Protein AF-A0A6B3GTM3-F1 (afdb_monomer)

Secondary structure (DSSP, 8-state):
-HHHHHHHHHHHHHHHHHSSS-HHHHHHHHHHHHHHHHHH-HHHHHHHHTS---HHHHHHHHHHHHHHHHHHHHHHHHHHHTTSS-S--HHHHHHHHHHHHHHHHHS--

Radius of gyration: 14.04 Å; Cα contacts (8 Å, |Δi|>4): 93; chains: 1; bounding box: 33×25×39 Å

Solvent-accessible surface area (backbone atoms only — not comparable to full-atom values): 6031 Å² total; per-residue (Å²): 109,68,67,63,56,54,47,54,54,51,52,53,40,46,55,46,51,72,44,90,76,55,44,69,57,23,52,51,51,35,52,48,55,52,51,52,51,29,71,75,36,50,68,59,41,33,60,68,73,68,49,92,62,58,70,70,55,48,53,50,46,54,55,49,54,52,52,54,24,52,57,45,16,54,39,43,46,49,17,36,75,68,70,75,35,78,90,71,60,26,67,60,52,14,46,48,51,56,48,51,54,54,49,61,71,51,64,88,119

Mean predicted aligned error: 3.66 Å

pLDDT: mean 90.14, std 8.79, range [47.72, 98.44]

Structure (mmCIF, N/CA/C/O backbone):
data_AF-A0A6B3GTM3-F1
#
_entry.id   AF-A0A6B3GTM3-F1
#
loop_
_atom_site.group_PDB
_atom_site.id
_atom_site.type_symbol
_atom_site.label_atom_id
_atom_site.label_alt_id
_atom_site.label_comp_id
_atom_site.label_asym_id
_atom_site.label_entity_id
_atom_site.label_seq_id
_atom_site.pdbx_PDB_ins_code
_atom_site.Cartn_x
_atom_site.Cartn_y
_atom_site.Cartn_z
_atom_site.occupancy
_atom_site.B_iso_or_equiv
_atom_site.auth_seq_id
_atom_site.auth_comp_id
_atom_site.auth_asym_id
_atom_site.auth_atom_id
_atom_site.pdbx_PDB_model_num
ATOM 1 N N . VAL A 1 1 ? 11.248 -11.165 -12.992 1.00 77.75 1 VAL A N 1
ATOM 2 C CA . VAL A 1 1 ? 11.908 -10.443 -11.873 1.00 77.75 1 VAL A CA 1
ATOM 3 C C . VAL A 1 1 ? 10.952 -9.477 -11.180 1.00 77.75 1 VAL A C 1
ATOM 5 O O . VAL A 1 1 ? 10.712 -9.688 -10.000 1.00 77.75 1 VAL A O 1
ATOM 8 N N . PHE A 1 2 ? 10.333 -8.525 -11.900 1.00 82.25 2 PHE A N 1
ATOM 9 C CA . PHE A 1 2 ? 9.343 -7.572 -11.356 1.00 82.25 2 PHE A CA 1
ATOM 10 C C . PHE A 1 2 ? 8.326 -8.216 -10.403 1.00 82.25 2 PHE A C 1
ATOM 12 O O . PHE A 1 2 ? 8.297 -7.878 -9.227 1.00 82.25 2 PHE A O 1
ATOM 19 N N . ARG A 1 3 ? 7.561 -9.212 -10.880 1.00 85.38 3 ARG A N 1
ATOM 20 C CA . ARG A 1 3 ? 6.511 -9.875 -10.087 1.00 85.38 3 ARG A CA 1
ATOM 21 C C . ARG A 1 3 ? 7.033 -10.456 -8.771 1.00 85.38 3 ARG A C 1
ATOM 23 O O . ARG A 1 3 ? 6.358 -10.359 -7.762 1.00 85.38 3 ARG A O 1
ATOM 30 N N . ARG A 1 4 ? 8.237 -11.037 -8.767 1.00 86.31 4 ARG A N 1
ATOM 31 C CA . ARG A 1 4 ? 8.841 -11.620 -7.559 1.00 86.31 4 ARG A CA 1
ATOM 32 C C . ARG A 1 4 ? 9.225 -10.541 -6.546 1.00 86.31 4 ARG A C 1
ATOM 34 O O . ARG A 1 4 ? 8.990 -10.729 -5.360 1.00 86.31 4 ARG A O 1
ATOM 41 N N . ALA A 1 5 ? 9.803 -9.434 -7.015 1.00 82.44 5 ALA A N 1
ATOM 42 C CA . ALA A 1 5 ? 10.131 -8.298 -6.158 1.00 82.44 5 ALA A CA 1
ATOM 43 C C . ALA A 1 5 ? 8.853 -7.655 -5.597 1.00 82.44 5 ALA A C 1
ATOM 45 O O . ALA A 1 5 ? 8.724 -7.514 -4.390 1.00 82.44 5 ALA A O 1
ATOM 46 N N . ALA A 1 6 ? 7.871 -7.373 -6.455 1.00 84.38 6 ALA A N 1
ATOM 47 C CA . ALA A 1 6 ? 6.601 -6.779 -6.054 1.00 84.38 6 ALA A CA 1
ATOM 48 C C . ALA A 1 6 ? 5.771 -7.688 -5.127 1.00 84.38 6 ALA A C 1
ATOM 50 O O . ALA A 1 6 ? 5.130 -7.190 -4.209 1.00 84.38 6 ALA A O 1
ATOM 51 N N . GLN A 1 7 ? 5.800 -9.012 -5.321 1.00 89.56 7 GLN A N 1
ATOM 52 C CA . GLN A 1 7 ? 5.119 -9.953 -4.425 1.00 89.56 7 GLN A CA 1
ATOM 53 C C . GLN A 1 7 ? 5.694 -9.890 -3.017 1.00 89.56 7 GLN A C 1
ATOM 55 O O . GLN A 1 7 ? 4.939 -9.718 -2.072 1.00 89.56 7 GLN A O 1
ATOM 60 N N . ARG A 1 8 ? 7.024 -9.908 -2.895 1.00 86.94 8 ARG A N 1
ATOM 61 C CA . ARG A 1 8 ? 7.686 -9.774 -1.598 1.00 86.94 8 ARG A CA 1
ATOM 62 C C . ARG A 1 8 ? 7.294 -8.482 -0.875 1.00 86.94 8 ARG A C 1
ATOM 64 O O . ARG A 1 8 ? 7.153 -8.496 0.340 1.00 86.94 8 ARG A O 1
ATOM 71 N N . GLU A 1 9 ? 7.125 -7.382 -1.607 1.00 85.69 9 GLU A N 1
ATOM 72 C CA . GLU A 1 9 ? 6.689 -6.108 -1.022 1.00 85.69 9 GLU A CA 1
ATOM 73 C C . GLU A 1 9 ? 5.242 -6.158 -0.506 1.00 85.69 9 GLU A C 1
ATOM 75 O O . GLU A 1 9 ? 4.965 -5.647 0.576 1.00 85.69 9 GLU A O 1
ATOM 80 N N . VAL A 1 10 ? 4.328 -6.812 -1.233 1.00 89.69 10 VAL A N 1
ATOM 81 C CA . VAL A 1 10 ? 2.952 -7.044 -0.753 1.00 89.69 10 VAL A CA 1
ATOM 82 C C . VAL A 1 10 ? 2.938 -7.932 0.480 1.00 89.69 10 VAL A C 1
ATOM 84 O O . VAL A 1 10 ? 2.239 -7.602 1.431 1.00 89.69 10 VAL A O 1
ATOM 87 N N . ASP A 1 11 ? 3.704 -9.022 0.472 1.00 92.62 11 ASP A N 1
ATOM 88 C CA . ASP A 1 11 ? 3.718 -9.991 1.571 1.00 92.62 11 ASP A CA 1
ATOM 89 C C . ASP A 1 11 ? 4.199 -9.326 2.867 1.00 92.62 11 ASP A C 1
ATOM 91 O O . ASP A 1 11 ? 3.536 -9.410 3.895 1.00 92.62 11 ASP A O 1
ATOM 95 N N . VAL A 1 12 ? 5.295 -8.564 2.795 1.00 91.19 12 VAL A N 1
ATOM 96 C CA . VAL A 1 12 ? 5.831 -7.838 3.956 1.00 91.19 12 VAL A CA 1
ATOM 97 C C . VAL A 1 12 ? 4.849 -6.776 4.446 1.00 91.19 12 VAL A C 1
ATOM 99 O O . VAL A 1 12 ? 4.697 -6.597 5.653 1.00 91.19 12 VAL A O 1
ATOM 102 N N . LEU A 1 13 ? 4.198 -6.039 3.539 1.00 91.56 13 LEU A N 1
ATOM 103 C CA . LEU A 1 13 ? 3.189 -5.070 3.962 1.00 91.56 13 LEU A CA 1
ATOM 104 C C . LEU A 1 13 ? 2.031 -5.777 4.676 1.00 91.56 13 LEU A C 1
ATOM 106 O O . LEU A 1 13 ? 1.577 -5.285 5.706 1.00 91.56 13 LEU A O 1
ATOM 110 N N . GLY A 1 14 ? 1.586 -6.919 4.146 1.00 94.00 14 GLY A N 1
ATOM 111 C CA . GLY A 1 14 ? 0.564 -7.761 4.759 1.00 94.00 14 GLY A CA 1
ATOM 112 C C . GLY A 1 14 ? 0.935 -8.140 6.188 1.00 94.00 14 GLY A C 1
ATOM 113 O O . GLY A 1 14 ? 0.199 -7.800 7.105 1.00 94.00 14 GLY A O 1
ATOM 114 N N . GLU A 1 15 ? 2.126 -8.706 6.397 1.00 94.88 15 GLU A N 1
ATOM 115 C CA . GLU A 1 15 ? 2.627 -9.081 7.731 1.00 94.88 15 GLU A CA 1
ATOM 116 C C . GLU A 1 15 ? 2.602 -7.909 8.730 1.00 94.88 15 GLU A C 1
ATOM 118 O O . GLU A 1 15 ? 2.243 -8.069 9.895 1.00 94.88 15 GLU A O 1
ATOM 123 N N . VAL A 1 16 ? 2.972 -6.705 8.285 1.00 94.75 16 VAL A N 1
ATOM 124 C CA . VAL A 1 16 ? 3.017 -5.509 9.143 1.00 94.75 16 VAL A CA 1
ATOM 125 C C . VAL A 1 16 ? 1.620 -4.999 9.496 1.00 94.75 16 VAL A C 1
ATOM 127 O O . VAL A 1 16 ? 1.402 -4.531 10.618 1.00 94.75 16 VAL A O 1
ATOM 130 N N . LEU A 1 17 ? 0.694 -5.060 8.539 1.00 95.69 17 LEU A N 1
ATOM 131 C CA . LEU A 1 17 ? -0.680 -4.582 8.686 1.00 95.69 17 LEU A CA 1
ATOM 132 C C . LEU A 1 17 ? -1.578 -5.586 9.426 1.00 95.69 17 LEU A C 1
ATOM 134 O O . LEU A 1 17 ? -2.484 -5.169 10.142 1.00 95.69 17 LEU A O 1
ATOM 138 N N . GLU 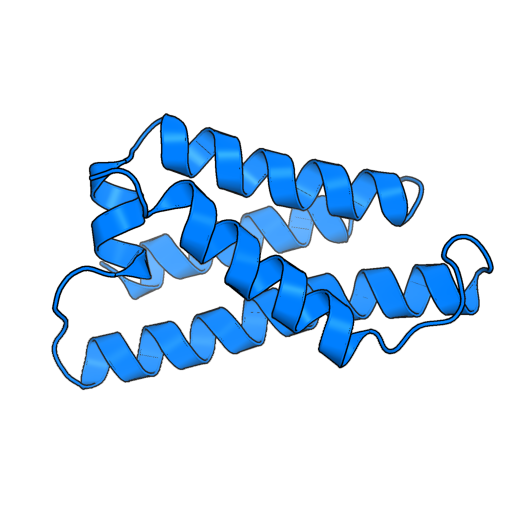A 1 18 ? -1.292 -6.882 9.317 1.00 94.12 18 GLU A N 1
ATOM 139 C CA . GLU A 1 18 ? -1.947 -7.965 10.067 1.00 94.12 18 GLU A CA 1
ATOM 140 C C . GLU A 1 18 ? -1.357 -8.163 11.473 1.00 94.12 18 GLU A C 1
ATOM 142 O O . GLU A 1 18 ? -1.938 -8.870 12.294 1.00 94.12 18 GLU A O 1
ATOM 147 N N . GLY A 1 19 ? -0.212 -7.539 11.765 1.00 91.62 19 GLY A N 1
ATOM 148 C CA . GLY A 1 19 ? 0.435 -7.610 13.073 1.00 91.62 19 GLY A CA 1
ATOM 149 C C . GLY A 1 19 ? -0.384 -6.981 14.206 1.00 91.62 19 GLY A C 1
ATOM 150 O O . GLY A 1 19 ? -1.419 -6.357 13.998 1.00 91.62 19 GLY A O 1
ATOM 151 N N . GLU A 1 20 ? 0.110 -7.104 15.435 1.00 90.69 20 GLU A N 1
ATOM 152 C CA . GLU A 1 20 ? -0.574 -6.596 16.629 1.00 90.69 20 GLU A CA 1
ATOM 153 C C . GLU A 1 20 ? -0.480 -5.067 16.771 1.00 90.69 20 GLU A C 1
ATOM 155 O O . GLU A 1 20 ? 0.513 -4.443 16.373 1.00 90.69 20 GLU A O 1
ATOM 160 N N . GLY A 1 21 ? -1.481 -4.461 17.414 1.00 92.19 21 GLY A N 1
ATOM 161 C CA . GLY A 1 21 ? -1.486 -3.048 17.800 1.00 92.19 21 GLY A CA 1
ATOM 162 C C . GLY A 1 21 ? -2.644 -2.248 17.210 1.00 92.19 21 GLY A C 1
ATOM 163 O O . GLY A 1 21 ? -3.492 -2.773 16.490 1.00 92.19 21 GLY A O 1
ATOM 164 N N . ASP A 1 22 ? -2.669 -0.957 17.533 1.00 95.25 22 ASP A N 1
ATOM 165 C CA . ASP A 1 22 ? -3.700 -0.036 17.061 1.00 95.25 22 ASP A CA 1
ATOM 166 C C . ASP A 1 22 ? -3.660 0.122 15.520 1.00 95.25 22 ASP A C 1
ATOM 168 O O . ASP A 1 22 ? -2.572 0.142 14.930 1.00 95.25 22 ASP A O 1
ATOM 172 N N . PRO A 1 23 ? -4.815 0.232 14.835 1.00 97.38 23 PRO A N 1
ATOM 173 C CA . PRO A 1 23 ? -4.889 0.464 13.394 1.00 97.38 23 PRO A CA 1
ATOM 174 C C . PRO A 1 23 ? -4.036 1.640 12.904 1.00 97.38 23 PRO A C 1
ATOM 176 O O . PRO A 1 23 ? -3.361 1.510 11.882 1.00 97.38 23 PRO A O 1
ATOM 179 N N . ALA A 1 24 ? -3.994 2.767 13.625 1.00 96.25 24 ALA A N 1
ATOM 180 C CA . ALA A 1 24 ? -3.180 3.918 13.236 1.00 96.25 24 ALA A CA 1
ATOM 181 C C . ALA A 1 24 ? -1.680 3.587 13.279 1.00 96.25 24 ALA A C 1
ATOM 183 O O . ALA A 1 24 ? -0.933 3.942 12.361 1.00 96.25 24 ALA A O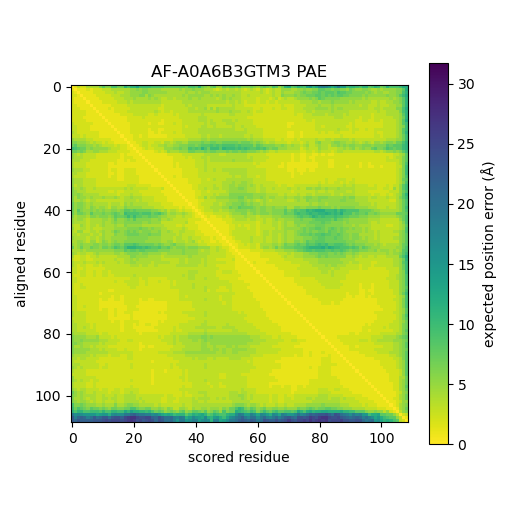 1
ATOM 184 N N . ASP A 1 25 ? -1.241 2.848 14.301 1.00 96.62 25 ASP A N 1
ATOM 185 C CA . ASP A 1 25 ? 0.142 2.386 14.416 1.00 96.62 25 ASP A CA 1
ATOM 186 C C . ASP A 1 25 ? 0.511 1.387 13.320 1.00 96.62 25 ASP A C 1
ATOM 188 O O . ASP A 1 25 ? 1.594 1.479 12.736 1.00 96.62 25 ASP A O 1
ATOM 192 N N . ARG A 1 26 ? -0.388 0.454 12.994 1.00 97.38 26 ARG A N 1
ATOM 193 C CA . ARG A 1 26 ? -0.187 -0.504 11.897 1.00 97.38 26 ARG A CA 1
ATOM 194 C C . ARG A 1 26 ? -0.055 0.212 10.559 1.00 97.38 26 ARG A C 1
ATOM 196 O O . ARG A 1 26 ? 0.916 -0.036 9.845 1.00 97.38 26 ARG A O 1
ATOM 203 N N . LEU A 1 27 ? -0.942 1.166 10.264 1.00 96.94 27 LEU A N 1
ATOM 204 C CA . LEU A 1 27 ? -0.851 2.009 9.068 1.00 96.94 27 LEU A CA 1
ATOM 205 C C . LEU A 1 27 ? 0.483 2.762 9.017 1.00 96.94 27 LEU A C 1
ATOM 207 O O . LEU A 1 27 ? 1.182 2.691 8.005 1.00 96.94 27 LEU A O 1
ATOM 211 N N . ARG A 1 28 ? 0.882 3.417 10.116 1.00 95.81 28 ARG A N 1
ATOM 212 C CA . ARG A 1 28 ? 2.161 4.136 10.221 1.00 95.81 28 ARG A CA 1
ATOM 213 C C . ARG A 1 28 ? 3.352 3.218 9.936 1.00 95.81 28 ARG A C 1
ATOM 215 O O . ARG A 1 28 ? 4.206 3.577 9.126 1.00 95.81 28 ARG A O 1
ATOM 222 N N . ARG A 1 29 ? 3.402 2.031 10.551 1.00 95.44 29 ARG A N 1
ATOM 223 C CA . ARG A 1 29 ? 4.466 1.037 10.309 1.00 95.44 29 ARG A CA 1
ATOM 224 C C . ARG A 1 29 ? 4.465 0.540 8.863 1.00 95.44 29 ARG A C 1
ATOM 226 O O . ARG A 1 29 ? 5.533 0.373 8.282 1.00 95.44 29 ARG A O 1
ATOM 233 N N . GLY A 1 30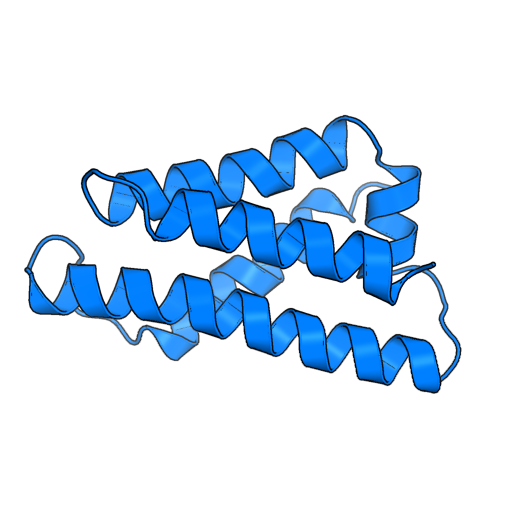 ? 3.289 0.348 8.264 1.00 93.94 30 GLY A N 1
ATOM 234 C CA . GLY A 1 30 ? 3.160 -0.022 6.854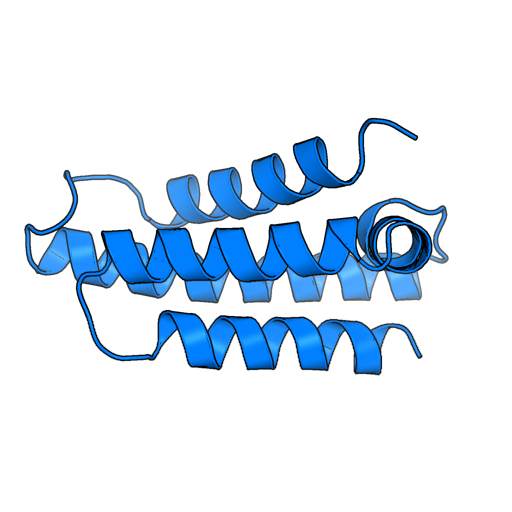 1.00 93.94 30 GLY A CA 1
ATOM 235 C C . GLY A 1 30 ? 3.781 1.022 5.920 1.00 93.94 30 GLY A C 1
ATOM 236 O O . GLY A 1 30 ? 4.557 0.673 5.028 1.00 93.94 30 GLY A O 1
ATOM 237 N N . VAL A 1 31 ? 3.514 2.310 6.168 1.00 93.06 31 VAL A N 1
ATOM 238 C CA . VAL A 1 31 ? 4.149 3.418 5.432 1.00 93.06 31 VAL A CA 1
ATOM 239 C C . VAL A 1 31 ? 5.663 3.443 5.655 1.00 93.06 31 VAL A C 1
ATOM 241 O O . VAL A 1 31 ? 6.423 3.584 4.69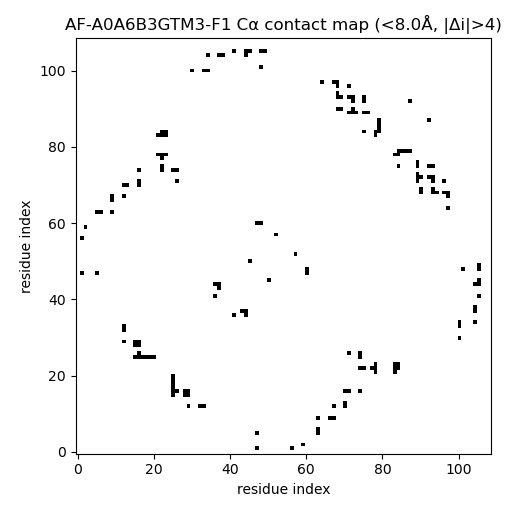8 1.00 93.06 31 VAL A O 1
ATOM 244 N N . GLU A 1 32 ? 6.113 3.267 6.898 1.00 91.94 32 GLU A N 1
ATOM 245 C CA . GLU A 1 32 ? 7.533 3.269 7.264 1.00 91.94 32 GLU A CA 1
ATOM 246 C C . GLU A 1 32 ? 8.324 2.170 6.538 1.00 91.94 32 GLU A C 1
ATOM 248 O O . GLU A 1 32 ? 9.422 2.422 6.040 1.00 91.94 32 GLU A O 1
ATOM 253 N N . VAL A 1 33 ? 7.757 0.966 6.405 1.00 88.44 33 VAL A N 1
ATOM 254 C CA . VAL A 1 33 ? 8.392 -0.131 5.660 1.00 88.44 33 VAL A CA 1
ATOM 255 C C . VAL A 1 33 ? 8.584 0.219 4.189 1.00 88.44 33 VAL A C 1
ATOM 257 O O . VAL A 1 33 ? 9.671 -0.013 3.654 1.00 88.44 33 VAL A O 1
ATOM 260 N N . PHE A 1 34 ? 7.569 0.810 3.556 1.00 83.19 34 PHE A N 1
ATOM 261 C CA . PHE A 1 34 ? 7.672 1.291 2.180 1.00 83.19 34 PHE A CA 1
ATOM 262 C C . PHE A 1 34 ? 8.750 2.362 2.032 1.00 83.19 34 PHE A C 1
ATOM 264 O O . PHE A 1 34 ? 9.623 2.249 1.170 1.00 83.19 34 PHE A O 1
ATOM 271 N N . ALA A 1 35 ? 8.703 3.377 2.895 1.00 87.75 35 ALA A N 1
ATOM 272 C CA . ALA A 1 35 ? 9.623 4.503 2.860 1.00 87.75 35 ALA A CA 1
ATOM 273 C C . ALA A 1 35 ? 11.072 4.052 3.050 1.00 87.75 35 ALA A C 1
ATOM 275 O O . ALA A 1 35 ? 11.920 4.350 2.213 1.00 87.75 35 ALA A O 1
ATOM 276 N N . ARG A 1 36 ? 11.354 3.265 4.094 1.00 86.56 36 ARG A N 1
ATOM 277 C CA . ARG A 1 36 ? 12.705 2.766 4.372 1.00 86.56 36 ARG A CA 1
ATOM 278 C C . ARG A 1 36 ? 13.279 2.000 3.183 1.00 86.56 36 ARG A C 1
ATOM 280 O O . ARG A 1 36 ? 14.403 2.264 2.780 1.00 86.56 36 ARG A O 1
ATOM 287 N N . ARG A 1 37 ? 12.503 1.098 2.580 1.00 78.81 37 ARG A N 1
ATOM 288 C CA . ARG A 1 37 ? 12.976 0.293 1.443 1.00 78.81 37 ARG A CA 1
ATOM 289 C C . ARG A 1 37 ? 13.204 1.116 0.187 1.00 78.81 37 ARG A C 1
ATOM 291 O O . ARG A 1 37 ? 14.187 0.887 -0.516 1.00 78.81 37 ARG A O 1
ATOM 298 N N . ALA A 1 38 ? 12.311 2.062 -0.093 1.00 82.19 38 ALA A N 1
ATOM 299 C CA . ALA A 1 38 ? 12.494 2.968 -1.215 1.00 82.19 38 ALA A CA 1
ATOM 300 C C . ALA A 1 38 ? 13.772 3.803 -1.048 1.00 82.19 38 ALA A C 1
ATOM 302 O O . ALA A 1 38 ? 14.531 3.939 -2.003 1.00 82.19 38 ALA A O 1
ATOM 303 N N . LEU A 1 39 ? 14.052 4.264 0.175 1.00 82.88 39 LEU A N 1
ATOM 304 C CA . LEU A 1 39 ? 15.261 5.018 0.505 1.00 82.88 39 LEU A CA 1
ATOM 305 C C . LEU A 1 39 ? 16.538 4.153 0.485 1.00 82.88 39 LEU A C 1
ATOM 307 O O . LEU A 1 39 ? 17.599 4.615 0.072 1.00 82.88 39 LEU A O 1
ATOM 311 N N . GLU A 1 40 ? 16.461 2.887 0.891 1.00 86.00 40 GLU A N 1
ATOM 312 C CA . GLU A 1 40 ? 17.597 1.954 0.850 1.00 86.00 40 GLU A CA 1
ATOM 313 C C . GLU A 1 40 ? 17.941 1.507 -0.582 1.00 86.00 40 GLU A C 1
ATOM 315 O O . GLU A 1 40 ? 19.096 1.195 -0.874 1.00 86.00 40 GLU A O 1
ATOM 320 N N . ASN A 1 41 ? 16.961 1.474 -1.493 1.00 83.81 41 ASN A N 1
ATOM 321 C CA . ASN A 1 41 ? 17.162 1.034 -2.874 1.00 83.81 41 ASN A CA 1
ATOM 322 C C . ASN A 1 41 ? 16.322 1.842 -3.877 1.00 83.81 41 ASN A C 1
ATOM 324 O O . ASN A 1 41 ? 15.418 1.320 -4.540 1.00 83.81 41 ASN A O 1
ATOM 328 N N . HIS A 1 42 ? 16.672 3.122 -4.017 1.00 80.31 42 HIS A N 1
ATOM 329 C CA . HIS A 1 42 ? 15.992 4.081 -4.895 1.00 80.31 42 HIS A CA 1
ATOM 330 C C . HIS A 1 42 ? 15.840 3.580 -6.341 1.00 80.31 42 HIS A C 1
ATOM 332 O O . HIS A 1 42 ? 14.778 3.728 -6.943 1.00 80.31 42 HIS A O 1
ATOM 338 N N . GLY A 1 43 ? 16.872 2.932 -6.897 1.00 82.56 43 GLY A N 1
ATOM 339 C CA . GLY A 1 43 ? 16.833 2.406 -8.265 1.00 82.56 43 GLY A CA 1
ATOM 340 C C . GLY A 1 43 ? 15.780 1.311 -8.453 1.00 82.56 43 GLY A C 1
ATOM 341 O O . GLY A 1 43 ? 15.048 1.315 -9.445 1.00 82.56 43 GLY A O 1
ATOM 342 N N . LEU A 1 44 ? 15.649 0.399 -7.482 1.00 80.56 44 LEU A N 1
ATOM 343 C CA . LEU A 1 44 ? 14.600 -0.619 -7.504 1.00 80.56 44 LEU A CA 1
ATOM 344 C C . LEU A 1 44 ? 13.213 0.005 -7.319 1.00 80.56 44 LEU A C 1
ATOM 346 O O . LEU A 1 44 ? 12.290 -0.367 -8.040 1.00 80.56 44 LEU A O 1
ATOM 350 N N . ALA A 1 45 ? 13.060 0.963 -6.403 1.00 82.69 45 ALA A N 1
ATOM 351 C CA . ALA A 1 45 ? 11.789 1.650 -6.181 1.00 82.69 45 ALA A CA 1
ATOM 352 C C . ALA A 1 45 ? 11.303 2.366 -7.450 1.00 82.69 45 ALA A C 1
ATOM 354 O O . ALA A 1 45 ? 10.174 2.141 -7.894 1.00 82.69 45 ALA A O 1
ATOM 355 N N . TYR A 1 46 ? 12.184 3.124 -8.108 1.00 83.94 46 TYR A N 1
ATOM 356 C CA . TYR A 1 46 ? 11.897 3.753 -9.396 1.00 83.94 46 TYR A CA 1
ATOM 357 C C . TYR A 1 46 ? 11.520 2.718 -10.467 1.00 83.94 46 TYR A C 1
ATOM 359 O O . TYR A 1 46 ? 10.490 2.854 -11.136 1.00 83.94 46 TYR A O 1
ATOM 367 N N . ALA A 1 47 ? 12.298 1.636 -10.594 1.00 84.38 47 ALA A N 1
ATOM 368 C CA . ALA A 1 47 ? 12.032 0.560 -11.548 1.00 84.38 47 ALA A CA 1
ATOM 369 C C . ALA A 1 47 ? 10.682 -0.134 -11.308 1.00 84.38 47 ALA A C 1
ATOM 371 O O . ALA A 1 47 ? 10.012 -0.546 -12.259 1.00 84.38 47 ALA A O 1
ATOM 372 N N . LEU A 1 48 ? 10.250 -0.260 -10.053 1.00 81.81 48 LEU A N 1
ATOM 373 C CA . LEU A 1 48 ? 8.973 -0.878 -9.715 1.00 81.81 48 LEU A CA 1
ATOM 374 C C . LEU A 1 48 ? 7.788 0.076 -9.902 1.00 81.81 48 LEU A C 1
ATOM 376 O O . LEU A 1 48 ? 6.709 -0.383 -10.281 1.00 81.81 48 LEU A O 1
ATOM 380 N N . LEU A 1 49 ? 7.973 1.379 -9.685 1.00 81.88 49 LEU A N 1
ATOM 381 C CA . LEU A 1 49 ? 6.864 2.327 -9.561 1.00 81.88 49 LEU A CA 1
ATOM 382 C C . LEU A 1 49 ? 6.649 3.232 -10.777 1.00 81.88 49 LEU A C 1
ATOM 384 O O . LEU A 1 49 ? 5.489 3.461 -11.129 1.00 81.88 49 LEU A O 1
ATOM 388 N N . ALA A 1 50 ? 7.714 3.710 -11.430 1.00 84.38 50 ALA A N 1
ATOM 389 C CA . ALA A 1 50 ? 7.601 4.775 -12.435 1.00 84.38 50 ALA A CA 1
ATOM 390 C C . ALA A 1 50 ? 8.401 4.575 -13.720 1.00 84.38 50 ALA A C 1
ATOM 392 O O . ALA A 1 50 ? 8.011 5.145 -14.737 1.00 84.38 50 ALA A O 1
ATOM 393 N N . ALA A 1 51 ? 9.460 3.758 -13.722 1.00 86.44 51 ALA A N 1
ATOM 394 C CA . ALA A 1 51 ? 10.266 3.556 -14.926 1.00 86.44 51 ALA A CA 1
ATOM 395 C C . ALA A 1 51 ? 9.388 3.163 -16.131 1.00 86.44 51 ALA A C 1
ATOM 397 O O . ALA A 1 51 ? 8.428 2.401 -15.933 1.00 86.44 51 ALA A O 1
ATOM 398 N N . PRO A 1 52 ? 9.702 3.625 -17.356 1.00 88.50 52 PRO A N 1
ATOM 399 C CA . PRO A 1 52 ? 9.018 3.179 -18.563 1.00 88.50 52 PRO A CA 1
ATOM 400 C C . PRO A 1 52 ? 8.947 1.652 -18.611 1.00 88.50 52 PRO A C 1
ATOM 402 O O . PRO A 1 52 ? 9.919 0.961 -18.307 1.00 88.50 52 PRO A O 1
ATOM 405 N N . ALA A 1 53 ? 7.772 1.126 -18.934 1.00 88.12 53 ALA A N 1
ATOM 406 C CA . ALA A 1 53 ? 7.483 -0.290 -18.804 1.00 88.12 53 ALA A CA 1
ATOM 407 C C . ALA A 1 53 ? 6.686 -0.782 -20.007 1.00 88.12 53 ALA A C 1
ATOM 409 O O . ALA A 1 53 ? 5.782 -0.100 -20.488 1.00 88.12 53 ALA A O 1
ATOM 410 N N . GLU A 1 54 ? 6.994 -1.996 -20.455 1.00 92.94 54 GLU A N 1
ATOM 411 C CA . GLU A 1 54 ? 6.168 -2.695 -21.433 1.00 92.94 54 GLU A CA 1
ATOM 412 C C . GLU A 1 54 ? 4.739 -2.899 -20.893 1.00 92.94 54 GLU A C 1
ATOM 414 O O . GLU A 1 54 ? 4.552 -3.021 -19.673 1.00 92.94 54 GLU A O 1
ATOM 419 N N . PRO A 1 55 ? 3.721 -3.012 -21.767 1.00 92.50 55 PRO A N 1
ATOM 420 C CA . PRO A 1 55 ? 2.323 -3.134 -21.349 1.00 92.50 55 PRO A CA 1
ATOM 421 C C . PRO A 1 55 ? 2.064 -4.243 -20.318 1.00 92.50 55 PRO A C 1
ATOM 423 O O . PRO A 1 55 ? 1.292 -4.048 -19.380 1.00 92.50 55 PRO A O 1
ATOM 426 N N . ALA A 1 56 ? 2.753 -5.383 -20.440 1.00 90.62 56 ALA A N 1
ATOM 427 C CA . ALA A 1 56 ? 2.634 -6.493 -19.494 1.00 90.62 56 ALA A CA 1
ATOM 428 C C . ALA A 1 56 ? 3.089 -6.107 -18.074 1.00 90.62 56 ALA A C 1
ATOM 430 O O . ALA A 1 56 ? 2.419 -6.430 -17.095 1.00 90.62 56 ALA A O 1
ATOM 431 N N . VAL A 1 57 ? 4.190 -5.362 -17.946 1.00 89.88 57 VAL A N 1
ATOM 432 C CA . VAL A 1 57 ? 4.673 -4.859 -16.650 1.00 89.88 57 VAL A CA 1
ATOM 433 C C . VAL A 1 57 ? 3.741 -3.771 -16.110 1.00 89.88 57 VAL A C 1
ATOM 435 O O . VAL A 1 57 ? 3.469 -3.737 -14.910 1.00 89.88 57 VAL A O 1
ATOM 438 N N . GLY A 1 58 ? 3.188 -2.922 -16.981 1.00 90.44 58 GLY A N 1
ATOM 439 C CA . GLY A 1 58 ? 2.161 -1.947 -16.605 1.00 90.44 58 GLY A CA 1
ATOM 440 C C . GLY A 1 58 ? 0.906 -2.597 -16.004 1.00 90.44 58 GLY A C 1
ATOM 441 O O . GLY A 1 58 ? 0.412 -2.148 -14.967 1.00 90.44 58 GLY A O 1
ATOM 442 N N . ALA A 1 59 ? 0.427 -3.695 -16.597 1.00 91.81 59 ALA A N 1
ATOM 443 C CA . ALA A 1 59 ? -0.706 -4.459 -16.074 1.00 91.81 59 ALA A CA 1
ATOM 444 C C . ALA A 1 59 ? -0.408 -5.059 -14.688 1.00 91.81 59 ALA A C 1
ATOM 446 O O . ALA A 1 59 ? -1.235 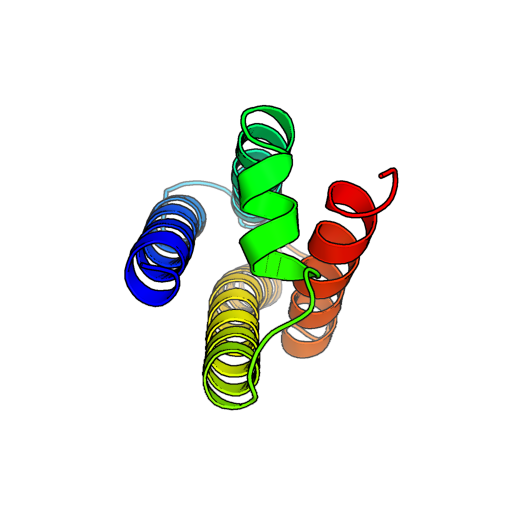-4.961 -13.779 1.00 91.81 59 ALA A O 1
ATOM 447 N N . GLU A 1 60 ? 0.795 -5.607 -14.493 1.00 91.81 60 GLU A N 1
ATOM 448 C CA . GLU A 1 60 ? 1.233 -6.110 -13.186 1.00 91.81 60 GLU A CA 1
ATOM 449 C C . GLU A 1 60 ? 1.289 -4.981 -12.148 1.00 91.81 60 GLU A C 1
ATOM 451 O O . GLU A 1 60 ? 0.741 -5.134 -11.058 1.00 91.81 60 GLU A O 1
ATOM 456 N N . ARG A 1 61 ? 1.857 -3.812 -12.477 1.00 91.00 61 ARG A N 1
ATOM 457 C CA . ARG A 1 61 ? 1.860 -2.641 -11.577 1.00 91.00 61 ARG A CA 1
ATOM 458 C C . ARG A 1 61 ? 0.453 -2.269 -11.122 1.00 91.00 61 ARG A C 1
ATOM 460 O O . ARG A 1 61 ? 0.242 -2.013 -9.937 1.00 91.00 61 ARG A O 1
ATOM 467 N N . LEU A 1 62 ? -0.515 -2.262 -12.038 1.00 91.19 62 LEU A N 1
ATOM 468 C CA . LEU A 1 62 ? -1.904 -1.967 -11.696 1.00 91.19 62 LEU A CA 1
ATOM 469 C C . LEU A 1 62 ? -2.499 -3.031 -10.764 1.00 91.19 62 LEU A C 1
ATOM 471 O O . LEU A 1 62 ? -3.189 -2.681 -9.806 1.00 91.19 62 LEU A O 1
ATOM 475 N N . ALA A 1 63 ? -2.221 -4.313 -11.010 1.00 93.06 63 ALA A N 1
ATOM 476 C CA . ALA A 1 63 ? -2.656 -5.399 -10.134 1.00 93.06 63 ALA A CA 1
ATOM 477 C C . ALA A 1 63 ? -2.058 -5.262 -8.721 1.00 93.06 63 ALA A C 1
ATOM 479 O O . ALA A 1 63 ? -2.783 -5.358 -7.732 1.00 93.06 63 ALA A O 1
ATOM 480 N N . PHE A 1 64 ? -0.764 -4.951 -8.618 1.00 90.75 64 PHE A N 1
ATOM 481 C CA . PHE A 1 64 ? -0.080 -4.724 -7.344 1.00 90.75 64 PHE A CA 1
ATOM 482 C C . PHE A 1 64 ? -0.612 -3.493 -6.599 1.00 90.75 64 PHE A C 1
ATOM 484 O O . PHE A 1 64 ? -0.902 -3.590 -5.409 1.00 90.75 64 PHE A O 1
ATOM 491 N N . ARG A 1 65 ? -0.865 -2.371 -7.291 1.00 91.38 65 ARG A N 1
ATOM 492 C CA . ARG A 1 65 ? -1.512 -1.185 -6.693 1.00 91.38 65 ARG A CA 1
ATOM 493 C C . ARG A 1 65 ? -2.867 -1.514 -6.063 1.00 91.38 65 ARG A C 1
ATOM 495 O O . ARG A 1 65 ? -3.171 -1.013 -4.985 1.00 91.38 65 ARG A O 1
ATOM 502 N N . ARG A 1 66 ? -3.671 -2.376 -6.698 1.00 94.75 66 ARG A N 1
ATOM 503 C CA . ARG A 1 66 ? -4.951 -2.829 -6.123 1.00 94.75 66 ARG A CA 1
ATOM 504 C C . ARG A 1 66 ? -4.753 -3.664 -4.858 1.00 94.75 66 ARG A C 1
ATOM 506 O O . ARG A 1 66 ? -5.527 -3.502 -3.924 1.00 94.75 66 ARG A O 1
ATOM 513 N N . ARG A 1 67 ? -3.722 -4.514 -4.813 1.00 95.00 67 ARG A N 1
ATOM 514 C CA . ARG A 1 67 ? -3.395 -5.328 -3.629 1.00 95.00 67 ARG A CA 1
ATOM 515 C C . ARG A 1 67 ? -2.959 -4.467 -2.445 1.00 95.00 67 ARG A C 1
ATOM 517 O O . ARG A 1 67 ? -3.494 -4.645 -1.361 1.00 95.00 67 ARG A O 1
ATOM 524 N N . TYR A 1 68 ? -2.081 -3.485 -2.661 1.00 92.69 68 TYR A N 1
ATOM 525 C CA . TYR A 1 68 ? -1.696 -2.538 -1.605 1.00 92.69 68 TYR A CA 1
ATOM 526 C C . TYR A 1 68 ? -2.895 -1.760 -1.066 1.00 92.69 68 TYR A C 1
ATOM 528 O O . TYR A 1 68 ? -3.082 -1.671 0.144 1.00 92.69 68 TYR A O 1
ATOM 536 N N . ARG A 1 69 ? -3.757 -1.261 -1.962 1.00 95.44 69 ARG A N 1
ATOM 537 C CA . ARG A 1 69 ? -4.989 -0.576 -1.563 1.00 95.44 69 ARG A CA 1
ATOM 538 C C . ARG A 1 69 ? -5.890 -1.479 -0.721 1.00 95.44 69 ARG A C 1
ATOM 540 O O . ARG A 1 69 ? -6.446 -1.001 0.254 1.00 95.44 69 ARG A O 1
ATOM 547 N N . ALA A 1 70 ? -6.039 -2.752 -1.081 1.00 97.38 70 ALA A N 1
ATOM 548 C CA . ALA A 1 70 ? -6.866 -3.682 -0.316 1.00 97.38 70 ALA A CA 1
ATOM 549 C C . ALA A 1 70 ? -6.333 -3.884 1.113 1.00 97.38 70 ALA A C 1
ATOM 551 O O . ALA A 1 70 ? -7.113 -3.822 2.055 1.00 97.38 70 ALA A O 1
ATOM 552 N N . LEU A 1 71 ? -5.013 -4.036 1.270 1.00 96.94 71 LEU A N 1
ATOM 553 C CA . LEU A 1 71 ? -4.378 -4.182 2.583 1.00 96.94 71 LEU A CA 1
ATOM 554 C C . LEU A 1 71 ? -4.531 -2.926 3.455 1.00 96.94 71 LEU A C 1
ATOM 556 O O . LEU A 1 71 ? -4.848 -3.017 4.634 1.00 96.94 71 LEU A O 1
ATOM 560 N N . PHE A 1 72 ? -4.338 -1.733 2.888 1.00 97.69 72 PHE A N 1
ATOM 561 C CA . PHE A 1 72 ? -4.577 -0.501 3.642 1.00 97.69 72 PHE A CA 1
ATOM 562 C C . PHE A 1 72 ? -6.060 -0.315 3.980 1.00 97.69 72 PHE A C 1
ATOM 564 O O . PHE A 1 72 ? -6.382 0.119 5.082 1.00 97.69 72 PHE A O 1
ATOM 571 N N . ALA A 1 73 ? -6.962 -0.647 3.051 1.00 98.31 73 ALA A N 1
ATOM 572 C CA . ALA A 1 73 ? -8.397 -0.502 3.262 1.00 98.31 73 ALA A CA 1
ATOM 573 C C . ALA A 1 73 ? -8.881 -1.381 4.416 1.00 98.31 73 ALA A C 1
ATOM 575 O O . ALA A 1 73 ? -9.602 -0.874 5.265 1.00 98.31 73 ALA A O 1
ATOM 576 N N . SER A 1 74 ? -8.427 -2.636 4.514 1.00 98.12 74 SER A N 1
ATOM 577 C CA . SER A 1 74 ? -8.850 -3.530 5.599 1.00 98.12 74 SER A CA 1
ATOM 578 C C . SER A 1 74 ? -8.501 -2.978 6.983 1.00 98.12 74 SER A C 1
ATOM 580 O O . SER A 1 74 ? -9.331 -3.028 7.885 1.00 98.12 74 SER A O 1
ATOM 582 N N . VAL A 1 75 ? -7.315 -2.382 7.148 1.00 98.31 75 VAL A N 1
ATOM 583 C CA . VAL A 1 75 ? -6.908 -1.777 8.430 1.00 98.31 75 VAL A CA 1
ATOM 584 C C . VAL A 1 75 ? -7.694 -0.499 8.730 1.00 98.31 75 VAL A C 1
ATOM 586 O O . VAL A 1 75 ? -8.058 -0.253 9.879 1.00 98.31 75 VAL A O 1
ATOM 589 N N . VAL A 1 76 ? -7.997 0.317 7.713 1.00 98.44 76 VAL A N 1
ATOM 590 C CA . VAL A 1 76 ? -8.834 1.513 7.906 1.00 98.44 76 VAL A CA 1
ATOM 591 C C . VAL A 1 76 ? -10.271 1.121 8.265 1.00 98.44 76 VAL A C 1
ATOM 593 O O . VAL A 1 76 ? -10.847 1.725 9.165 1.00 98.44 76 VAL A O 1
ATOM 596 N N . GLU A 1 77 ? -10.845 0.110 7.607 1.00 98.44 77 GLU A N 1
ATOM 597 C CA . GLU A 1 77 ? -12.178 -0.422 7.927 1.00 98.44 77 GLU A CA 1
ATOM 598 C C . GLU A 1 77 ? -12.237 -0.943 9.360 1.00 98.44 77 GLU A C 1
ATOM 600 O O . GLU A 1 77 ? -13.159 -0.592 10.094 1.00 98.44 77 GLU A O 1
ATOM 605 N N . GLU A 1 78 ? -11.231 -1.716 9.774 1.00 98.06 78 GLU A N 1
ATOM 606 C CA . GLU A 1 78 ? -11.110 -2.215 11.143 1.00 98.06 78 GLU A CA 1
ATOM 607 C C . GLU A 1 78 ? -11.077 -1.062 12.153 1.00 98.06 78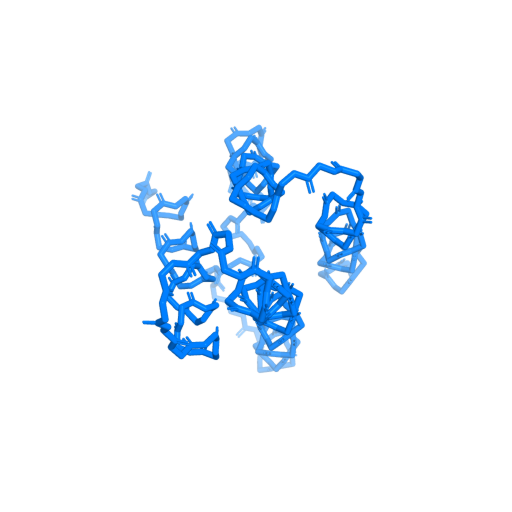 GLU A C 1
ATOM 609 O O . GLU A 1 78 ? -11.866 -1.045 13.097 1.00 98.06 78 GLU A O 1
ATOM 61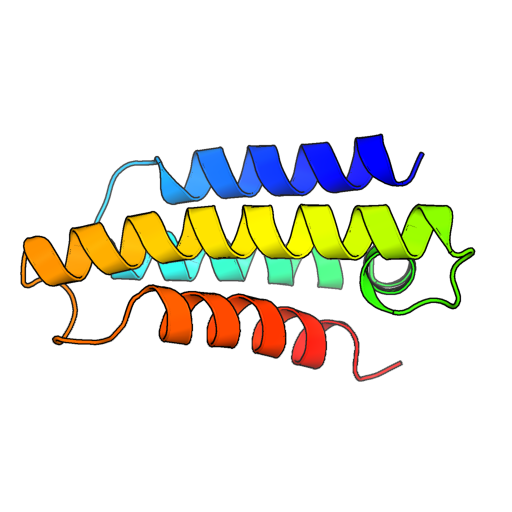4 N N . GLY A 1 79 ? -10.226 -0.056 11.929 1.00 98.12 79 GLY A N 1
ATOM 615 C CA . GLY A 1 79 ? -10.113 1.073 12.848 1.00 98.12 79 GLY A CA 1
ATOM 616 C C . GLY A 1 79 ? -11.348 1.965 12.894 1.00 98.12 79 GLY A C 1
ATOM 617 O O . GLY A 1 79 ? -11.682 2.475 13.959 1.00 98.12 79 GLY A O 1
ATOM 618 N N . VAL A 1 80 ? -12.065 2.125 11.781 1.00 98.44 80 VAL A N 1
ATOM 619 C CA . VAL A 1 80 ? -13.347 2.846 11.767 1.00 98.44 80 VAL A CA 1
ATOM 620 C C . VAL A 1 80 ? -14.430 2.047 12.496 1.00 98.44 80 VAL A C 1
ATOM 622 O O . VAL A 1 80 ? -15.209 2.630 13.246 1.00 98.44 80 VAL A O 1
ATOM 625 N N . ALA A 1 81 ? -14.490 0.726 12.306 1.00 97.75 81 ALA A N 1
ATOM 626 C CA . ALA A 1 81 ? -15.456 -0.133 12.992 1.00 97.75 81 ALA A CA 1
ATOM 627 C C . ALA A 1 81 ? -15.198 -0.214 14.507 1.00 97.75 81 ALA A C 1
ATOM 629 O O . ALA A 1 81 ? -16.147 -0.327 15.282 1.00 97.75 81 ALA A O 1
ATOM 630 N N . GLY A 1 82 ? -13.930 -0.135 14.916 1.00 96.94 82 GLY A N 1
ATOM 631 C CA . GLY A 1 82 ? -13.497 -0.117 16.313 1.00 96.94 82 GLY A CA 1
ATOM 632 C C . GLY A 1 82 ? -13.502 1.261 16.984 1.00 96.94 82 GLY A C 1
ATOM 633 O O . GLY A 1 82 ? -13.084 1.348 18.134 1.00 96.94 82 GLY A O 1
ATOM 634 N N . ASP A 1 83 ? -13.932 2.324 16.292 1.00 97.00 83 ASP A N 1
ATOM 635 C CA . ASP A 1 83 ? -13.886 3.724 16.769 1.00 97.00 83 ASP A CA 1
ATOM 636 C C . ASP A 1 83 ? -12.463 4.218 17.137 1.00 97.00 83 ASP A C 1
ATOM 638 O O . ASP A 1 83 ? -12.278 5.182 17.876 1.00 97.00 83 ASP A O 1
ATOM 642 N N . GLN A 1 84 ? -11.432 3.559 16.596 1.00 97.31 84 GLN A N 1
ATOM 643 C CA . GLN A 1 84 ? -10.011 3.907 16.756 1.00 97.31 84 GLN A CA 1
ATOM 644 C C . GLN A 1 84 ? -9.541 4.906 15.691 1.00 97.31 84 GLN A C 1
ATOM 646 O O . GLN A 1 84 ? -8.561 5.626 15.879 1.00 97.31 84 GLN A O 1
ATOM 651 N N . LEU A 1 85 ? -10.247 4.965 14.559 1.00 97.62 85 LEU A N 1
ATOM 652 C CA . LEU A 1 85 ? -10.044 5.945 13.500 1.00 97.62 85 LEU A CA 1
ATOM 653 C C . LEU A 1 85 ? -11.326 6.758 13.282 1.00 97.62 85 LEU A C 1
ATOM 655 O O . LEU A 1 85 ? -12.422 6.199 13.330 1.00 97.62 85 LEU A O 1
ATOM 659 N N . PRO A 1 86 ? -11.217 8.058 12.946 1.00 97.81 86 PRO A N 1
ATOM 660 C CA . PRO A 1 86 ? -12.378 8.858 12.576 1.00 97.81 86 PRO A CA 1
ATOM 661 C C . PRO A 1 86 ? -13.143 8.232 11.406 1.00 97.81 86 PRO A C 1
ATOM 663 O O . PRO A 1 86 ? -12.528 7.701 10.474 1.00 97.81 86 PRO A O 1
ATOM 666 N N . ARG A 1 87 ? -14.477 8.365 11.413 1.00 97.88 87 ARG A N 1
ATOM 667 C CA . ARG A 1 87 ? -15.347 7.895 10.325 1.00 97.88 87 ARG A CA 1
ATOM 668 C C . ARG A 1 87 ? -14.886 8.459 8.977 1.00 97.88 87 ARG A C 1
ATOM 670 O O . ARG A 1 87 ? -14.933 9.666 8.749 1.00 97.88 87 ARG A O 1
ATOM 677 N N . GLN A 1 88 ? -14.504 7.564 8.073 1.00 98.06 88 GLN A N 1
ATOM 678 C CA . GLN A 1 88 ? -13.995 7.883 6.740 1.00 98.06 88 GLN A CA 1
ATOM 679 C C . GLN A 1 88 ? -14.246 6.722 5.770 1.00 98.06 88 GLN A C 1
ATOM 681 O O . GLN A 1 88 ? -14.573 5.612 6.190 1.00 98.06 88 GLN A O 1
ATOM 686 N N . ASP A 1 89 ? -14.089 6.976 4.472 1.00 98.31 89 ASP A N 1
ATOM 687 C CA . ASP A 1 89 ? -14.144 5.934 3.446 1.00 98.31 89 ASP A CA 1
ATOM 688 C C . ASP A 1 89 ? -12.774 5.254 3.323 1.00 98.31 89 ASP A C 1
ATOM 690 O O . ASP A 1 89 ? -11.795 5.855 2.868 1.00 98.31 89 ASP A O 1
ATOM 694 N N . ALA A 1 90 ? -12.704 3.987 3.727 1.00 98.19 90 ALA A N 1
ATOM 695 C CA . ALA A 1 90 ? -11.465 3.225 3.725 1.00 98.19 90 ALA A CA 1
ATOM 696 C C . ALA A 1 90 ? -10.871 3.027 2.329 1.00 98.19 90 ALA A C 1
ATOM 698 O O . ALA A 1 90 ? -9.650 3.067 2.162 1.00 98.19 90 ALA A O 1
ATOM 699 N N . ALA A 1 91 ? -11.708 2.865 1.304 1.00 97.38 91 ALA A N 1
ATOM 700 C CA . ALA A 1 91 ? -11.238 2.699 -0.058 1.00 97.38 91 ALA A CA 1
ATOM 701 C C . ALA A 1 91 ? -10.591 3.992 -0.577 1.00 97.38 91 ALA A C 1
ATOM 703 O O . ALA A 1 91 ? -9.586 3.919 -1.296 1.00 97.38 91 ALA A O 1
ATOM 704 N N . ILE A 1 92 ? -11.136 5.164 -0.243 1.00 98.06 92 ILE A N 1
ATOM 705 C CA . ILE A 1 92 ? -10.548 6.468 -0.583 1.00 98.06 92 ILE A CA 1
ATOM 706 C C . ILE A 1 92 ? -9.237 6.670 0.176 1.00 98.06 92 ILE A C 1
ATOM 708 O O . ILE A 1 92 ? -8.213 6.926 -0.461 1.00 98.06 92 ILE A O 1
ATOM 712 N N . THR A 1 93 ? -9.231 6.485 1.498 1.00 97.69 93 THR A N 1
ATOM 713 C CA . THR A 1 93 ? -8.023 6.644 2.323 1.00 97.69 93 THR A CA 1
ATOM 714 C C . THR A 1 93 ? -6.905 5.710 1.861 1.00 97.69 93 THR A C 1
ATOM 716 O O . THR A 1 93 ? -5.773 6.145 1.661 1.00 97.69 93 THR A O 1
ATOM 719 N N . ALA A 1 94 ? -7.210 4.445 1.573 1.00 97.19 94 ALA A N 1
ATOM 720 C CA . ALA A 1 94 ? -6.229 3.491 1.068 1.00 97.19 94 ALA A CA 1
ATOM 721 C C . ALA A 1 94 ? -5.675 3.857 -0.320 1.00 97.19 94 ALA A C 1
ATOM 723 O O . ALA A 1 94 ? -4.490 3.642 -0.596 1.00 97.19 94 ALA A O 1
ATOM 724 N N . ALA A 1 95 ? -6.511 4.417 -1.206 1.00 96.00 95 ALA A N 1
ATOM 725 C CA . ALA A 1 95 ? -6.051 4.928 -2.498 1.00 96.00 95 ALA A CA 1
ATOM 726 C C . ALA A 1 95 ? -5.108 6.121 -2.313 1.00 96.00 95 ALA A C 1
ATOM 728 O O . ALA A 1 95 ? -4.066 6.174 -2.967 1.00 96.00 95 ALA A O 1
ATOM 729 N N . ALA A 1 96 ? -5.457 7.038 -1.406 1.00 96.06 96 ALA A N 1
ATOM 730 C CA . ALA A 1 96 ? -4.650 8.205 -1.081 1.00 96.06 96 ALA A CA 1
ATOM 731 C C . ALA A 1 96 ? -3.288 7.799 -0.506 1.00 96.06 96 ALA A C 1
ATOM 733 O O . ALA A 1 96 ? -2.271 8.258 -1.014 1.00 96.06 96 ALA A O 1
ATOM 734 N N . LEU A 1 97 ? -3.251 6.879 0.465 1.00 94.38 97 LEU A N 1
ATOM 735 C CA . LEU A 1 97 ? -2.003 6.347 1.022 1.00 94.38 97 LEU A CA 1
ATOM 736 C C . LEU A 1 97 ? -1.135 5.711 -0.070 1.00 94.38 97 LEU A C 1
ATOM 738 O O . LEU A 1 97 ? 0.019 6.088 -0.241 1.00 94.38 97 LEU A O 1
ATOM 742 N N . THR A 1 98 ? -1.704 4.806 -0.870 1.00 92.50 98 THR A N 1
ATOM 743 C CA . THR A 1 98 ? -0.961 4.118 -1.941 1.00 92.50 98 THR A CA 1
ATOM 744 C C . THR A 1 98 ? -0.393 5.106 -2.969 1.00 92.50 98 THR A C 1
ATOM 746 O O . THR A 1 98 ? 0.744 4.953 -3.416 1.00 92.50 98 THR A O 1
ATOM 749 N N . GLY A 1 99 ? -1.179 6.114 -3.361 1.00 90.94 99 GLY A N 1
ATOM 750 C CA . GLY A 1 99 ? -0.772 7.134 -4.325 1.00 90.94 99 GLY A CA 1
ATOM 751 C C . GLY A 1 99 ? 0.282 8.088 -3.769 1.00 90.94 99 GLY A C 1
ATOM 752 O O . GLY A 1 99 ? 1.323 8.256 -4.391 1.00 90.94 99 GLY A O 1
ATOM 753 N N . ALA A 1 100 ? 0.038 8.663 -2.590 1.00 91.81 100 ALA A N 1
ATOM 754 C CA . ALA A 1 100 ? 0.924 9.641 -1.963 1.00 91.81 100 ALA A CA 1
ATOM 755 C C . ALA A 1 100 ? 2.294 9.045 -1.618 1.00 91.81 100 ALA A C 1
ATOM 757 O O . ALA A 1 100 ? 3.312 9.679 -1.868 1.00 91.81 100 ALA A O 1
ATOM 758 N N . ILE A 1 101 ? 2.334 7.811 -1.104 1.00 88.25 101 ILE A N 1
ATOM 759 C CA . ILE A 1 101 ? 3.591 7.100 -0.830 1.00 88.25 101 ILE A CA 1
ATOM 760 C C . ILE A 1 101 ? 4.375 6.899 -2.129 1.00 88.25 101 ILE A C 1
ATOM 762 O O . ILE A 1 101 ? 5.569 7.181 -2.180 1.00 88.25 101 ILE A O 1
ATOM 766 N N . GLY A 1 102 ? 3.701 6.439 -3.188 1.00 85.25 102 GLY A N 1
ATOM 767 C CA . GLY A 1 102 ? 4.327 6.260 -4.495 1.00 85.25 102 GLY A CA 1
ATOM 768 C C . GLY A 1 102 ? 4.854 7.570 -5.083 1.00 85.25 102 GLY A C 1
ATOM 769 O O . GLY A 1 102 ? 5.964 7.587 -5.595 1.00 85.25 102 GLY A O 1
ATOM 770 N N . GLU A 1 103 ? 4.088 8.655 -4.981 1.00 86.81 103 GLU A N 1
ATOM 771 C CA . GLU A 1 103 ? 4.478 9.983 -5.464 1.00 86.81 103 GLU A CA 1
ATOM 772 C C . GLU A 1 103 ? 5.712 10.506 -4.715 1.00 86.81 103 GLU A C 1
ATOM 774 O O . GLU A 1 103 ? 6.739 10.798 -5.321 1.00 86.81 103 GLU A O 1
ATOM 779 N N . VAL A 1 104 ? 5.646 10.554 -3.382 1.00 86.38 104 VAL A N 1
ATOM 780 C CA . VAL A 1 104 ? 6.690 11.157 -2.540 1.00 86.38 104 VAL A CA 1
ATOM 781 C C . VAL A 1 104 ? 8.010 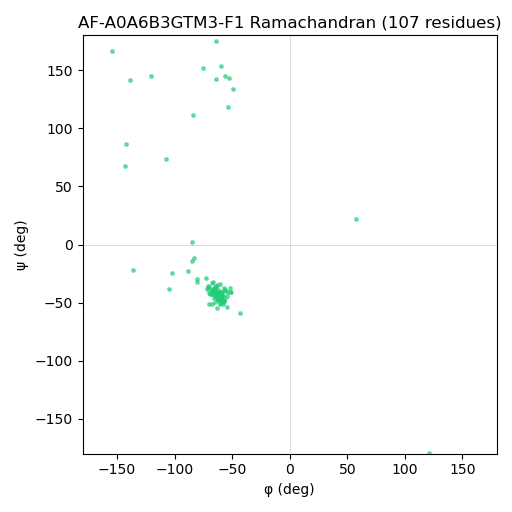10.392 -2.622 1.00 86.38 104 VAL A C 1
ATOM 783 O O . VAL A 1 104 ? 9.076 11.000 -2.602 1.00 86.38 104 VAL A O 1
ATOM 786 N N . LEU A 1 105 ? 7.962 9.061 -2.709 1.00 78.94 105 LEU A N 1
ATOM 787 C CA . LEU A 1 105 ? 9.172 8.232 -2.688 1.00 78.94 105 LEU A CA 1
ATOM 788 C C . LEU A 1 105 ? 9.836 8.075 -4.057 1.00 78.94 105 LEU A C 1
ATOM 790 O O . LEU A 1 105 ? 10.969 7.603 -4.134 1.00 78.94 105 LEU A O 1
ATOM 794 N N . VAL A 1 106 ? 9.139 8.427 -5.135 1.00 73.38 106 VAL A N 1
ATOM 795 C CA . VAL A 1 106 ? 9.674 8.331 -6.498 1.00 73.38 106 VAL A CA 1
ATOM 796 C C . VAL A 1 106 ? 10.114 9.695 -7.028 1.00 73.38 106 VAL A C 1
ATOM 798 O O . VAL A 1 106 ? 10.980 9.750 -7.898 1.00 73.38 106 VAL A O 1
ATOM 801 N N . TYR A 1 107 ? 9.550 10.781 -6.492 1.00 55.50 107 TYR A N 1
ATOM 802 C CA . TYR A 1 107 ? 9.788 12.154 -6.928 1.00 55.50 107 TYR A CA 1
ATOM 803 C C . TYR A 1 107 ? 10.640 12.908 -5.883 1.00 55.50 107 TYR A C 1
ATOM 805 O O . TYR A 1 107 ? 10.129 13.714 -5.103 1.00 55.50 107 TYR A O 1
ATOM 813 N N . PRO A 1 108 ? 11.949 12.607 -5.805 1.00 51.31 108 PRO A N 1
ATOM 814 C CA . PRO A 1 108 ? 12.889 13.497 -6.481 1.00 51.31 108 PRO A CA 1
ATOM 815 C C . PRO A 1 108 ? 14.043 12.703 -7.114 1.00 51.31 108 PRO A C 1
ATOM 817 O O . PRO A 1 108 ? 15.099 12.526 -6.505 1.00 51.31 108 PRO A O 1
ATOM 820 N N . LEU A 1 109 ? 13.842 12.219 -8.339 1.00 47.72 109 LEU A N 1
ATOM 821 C CA . LEU A 1 109 ? 14.914 11.730 -9.212 1.00 47.72 109 LEU A CA 1
ATOM 822 C C . LEU A 1 109 ? 14.960 12.571 -10.485 1.00 47.72 109 LEU A C 1
ATOM 824 O O . LEU A 1 109 ? 13.870 12.850 -11.034 1.00 47.72 109 LEU A O 1
#

Nearest PDB structures (foldseek):
  5k7z-assembly2_C  TM=6.752E-01  e=6.688E-02  Myxococcus xanthus DK 1622
  1qvu-assembly2_D  TM=6.311E-01  e=1.977E-01  Staphylococcus aureus
  3lsj-assembly1_A  TM=7.445E-01  e=8.389E-01  Pseudomonas aeruginosa
  3br5-assembly2_D  TM=4.850E-01  e=1.064E-01  Staphylococcus aureus
  1jt0-assembly1_C  TM=5.170E-01  e=5.007E-01  Staphylococcus aureus

Foldseek 3Di:
DLLVVLVVLLVVLLCLLVDDDALVVSLVVSLVVLQVVCVVCVPVLCVNQPPDDDVVSVVSSVVSLVSQLVSQLVSVVVCCVVVVDPDDRSSVVSNCSSVVSSCVSNPPD

Sequence (109 aa):
VFRRAAQREVDVLGEVLEGEGDPADRLRRGVEVFARRALENHGLAYALLAAPAEPAVGAERLAFRRRYRALFASVVEEGVAGDQLPRQDAAITAAALTGAIGEVLVYPL